Protein AF-A0A645G099-F1 (afdb_monomer_lite)

Sequence (89 aa):
MARDPKGAWLATLLNIFGDTTGLDAKPVPTAGSTTAKLMPNAINFGPAMPGKKYTAHNALEYKEVPDLQADLQMFTEMLVRIGNLQQMQ

Foldseek 3Di:
DDADQDWPLQVQLQVLCCVLPVDRRDDDDDPDDDCLVVDHSGDDHDQDDPPDDDQPPDPDRDDDPVSVVSRVSSVVSSCVVVVPDPDGD

Radius of gyration: 13.95 Å; chains: 1; bounding box: 31×28×32 Å

pLDDT: mean 89.56, std 9.27, range [48.69, 97.88]

Organism: NCBI:txid1076179

Secondary structure (DSSP, 8-state):
------SHHHHHHHHHHHHHH-S-------SS--GGGGSTT----SSPPTTPPP-TTSTT----HHHHHHHHHHHHHHHHHHHT-S---

Structure (mmCIF, N/CA/C/O backbone):
data_AF-A0A645G099-F1
#
_entry.id   AF-A0A645G099-F1
#
loop_
_atom_site.group_PDB
_atom_site.id
_atom_site.type_symbol
_atom_site.label_atom_id
_atom_site.label_alt_id
_atom_site.label_comp_id
_atom_site.label_asym_id
_atom_site.label_entity_id
_atom_site.label_seq_id
_atom_site.pdbx_PDB_ins_code
_atom_site.Cartn_x
_atom_site.Cartn_y
_atom_site.Cartn_z
_atom_site.occupancy
_atom_site.B_iso_or_equiv
_atom_site.auth_seq_id
_atom_site.auth_comp_id
_atom_site.auth_asym_id
_atom_site.auth_atom_id
_atom_site.pdbx_PDB_model_num
ATOM 1 N N . MET A 1 1 ? 4.058 -18.833 8.987 1.00 48.69 1 MET A N 1
ATOM 2 C CA . MET A 1 1 ? 3.531 -18.609 10.351 1.00 48.69 1 MET A CA 1
ATOM 3 C C . MET A 1 1 ? 2.151 -17.994 10.174 1.00 48.69 1 MET A C 1
ATOM 5 O O . MET A 1 1 ? 2.083 -16.869 9.696 1.00 48.69 1 MET A O 1
ATOM 9 N N . ALA A 1 2 ? 1.078 -18.759 10.388 1.00 50.38 2 ALA A N 1
ATOM 10 C CA . ALA A 1 2 ? -0.281 -18.249 10.220 1.00 50.38 2 ALA A CA 1
ATOM 11 C C . ALA A 1 2 ? -0.536 -17.209 11.315 1.00 50.38 2 ALA A C 1
ATOM 13 O O . ALA A 1 2 ? -0.564 -17.539 12.498 1.00 50.38 2 ALA A O 1
ATOM 14 N N . ARG A 1 3 ? -0.607 -15.942 10.918 1.00 65.62 3 ARG A N 1
ATOM 15 C CA . ARG A 1 3 ? -1.024 -14.844 11.782 1.00 65.62 3 ARG A CA 1
ATOM 16 C C . ARG A 1 3 ? -2.467 -14.551 11.424 1.00 65.62 3 ARG A C 1
ATOM 18 O O . ARG A 1 3 ? -2.765 -14.421 10.242 1.00 65.62 3 ARG A O 1
ATOM 25 N N . ASP A 1 4 ? -3.320 -14.456 12.432 1.00 69.81 4 ASP A N 1
ATOM 26 C CA . ASP A 1 4 ? -4.734 -14.105 12.294 1.00 69.81 4 ASP A CA 1
ATOM 27 C C . ASP A 1 4 ? -4.945 -12.707 12.906 1.00 69.81 4 ASP A C 1
ATOM 29 O O . ASP A 1 4 ? -5.457 -12.593 14.023 1.00 69.81 4 ASP A O 1
ATOM 33 N N . PRO A 1 5 ? -4.409 -11.639 12.272 1.00 73.75 5 PRO A N 1
ATOM 34 C CA . PRO A 1 5 ? -4.589 -10.284 12.767 1.00 73.75 5 PRO A CA 1
ATOM 35 C C . PRO A 1 5 ? -6.079 -9.934 12.763 1.00 73.75 5 PRO A C 1
ATOM 37 O O . PRO A 1 5 ? -6.777 -10.140 11.775 1.00 73.75 5 PRO A O 1
ATOM 40 N N . LYS A 1 6 ? -6.556 -9.382 13.878 1.00 76.31 6 LYS A N 1
ATOM 41 C CA . LYS A 1 6 ? -7.931 -8.899 14.049 1.00 76.31 6 LYS A CA 1
ATOM 42 C C . LYS A 1 6 ? -7.893 -7.468 14.563 1.00 76.31 6 LYS A C 1
ATOM 44 O O . LYS A 1 6 ? -6.976 -7.103 15.306 1.00 76.31 6 LYS A O 1
ATOM 49 N N . GLY A 1 7 ? -8.874 -6.675 14.149 1.00 85.50 7 GLY A N 1
ATOM 50 C CA . GLY A 1 7 ? -9.043 -5.289 14.575 1.00 85.50 7 GLY A CA 1
ATOM 51 C C . GLY A 1 7 ? -9.516 -4.376 13.450 1.00 85.50 7 GLY A C 1
ATOM 52 O O . GLY A 1 7 ? -9.372 -4.691 12.264 1.00 85.50 7 GLY A O 1
ATOM 53 N N . ALA A 1 8 ? -10.054 -3.222 13.837 1.00 91.50 8 ALA A N 1
ATOM 54 C CA . ALA A 1 8 ? -10.539 -2.201 12.912 1.00 91.50 8 ALA A CA 1
ATOM 55 C C . ALA A 1 8 ? -9.433 -1.698 11.968 1.00 91.50 8 ALA A C 1
ATOM 57 O O . ALA A 1 8 ? -9.700 -1.385 10.805 1.00 91.50 8 ALA A O 1
ATOM 58 N N . TRP A 1 9 ? -8.177 -1.690 12.428 1.00 92.75 9 TRP A N 1
ATOM 59 C CA . TRP A 1 9 ? -7.028 -1.294 11.612 1.00 92.75 9 TRP A CA 1
ATOM 60 C C . TRP A 1 9 ? -6.827 -2.203 10.388 1.00 92.75 9 TRP A C 1
ATOM 62 O O . TRP A 1 9 ? -6.497 -1.704 9.315 1.00 92.75 9 TRP A O 1
ATOM 72 N N . LEU A 1 10 ? -7.071 -3.516 10.500 1.00 93.12 10 LEU A N 1
ATOM 73 C CA . LEU A 1 10 ? -6.893 -4.441 9.376 1.00 93.12 10 LEU A CA 1
ATOM 74 C C . LEU A 1 10 ? -7.953 -4.197 8.303 1.00 93.12 10 LEU A C 1
ATOM 76 O O . LEU A 1 10 ? -7.617 -4.073 7.128 1.00 93.12 10 LEU A O 1
ATOM 80 N N . ALA A 1 11 ? -9.219 -4.091 8.713 1.00 93.12 11 ALA A N 1
ATOM 81 C CA . ALA A 1 11 ? -10.310 -3.758 7.802 1.00 93.12 11 ALA A CA 1
ATOM 82 C C . ALA A 1 11 ? -10.064 -2.403 7.122 1.00 93.12 11 ALA A C 1
ATOM 84 O O . ALA A 1 11 ? -10.275 -2.268 5.923 1.00 93.12 11 ALA A O 1
ATOM 85 N N . THR A 1 12 ? -9.529 -1.427 7.860 1.00 96.06 12 THR A N 1
ATOM 86 C CA . THR A 1 12 ? -9.162 -0.113 7.314 1.00 96.06 12 THR A CA 1
ATOM 87 C C . THR A 1 12 ? -8.110 -0.232 6.211 1.00 96.06 12 THR A C 1
ATOM 89 O O . THR A 1 12 ? -8.284 0.357 5.149 1.00 96.06 12 THR A O 1
ATOM 92 N N . LEU A 1 13 ? -7.051 -1.022 6.415 1.00 95.75 13 LEU A N 1
ATOM 93 C CA . LEU A 1 13 ? -6.015 -1.245 5.398 1.00 95.75 13 LEU A CA 1
ATOM 94 C C . LEU A 1 13 ? -6.549 -1.965 4.155 1.00 95.75 13 LEU A C 1
ATOM 96 O O . LEU A 1 13 ? -6.205 -1.594 3.034 1.00 95.75 13 LEU A O 1
ATOM 100 N N . LEU A 1 14 ? -7.406 -2.971 4.343 1.00 95.06 14 LEU A N 1
ATOM 101 C CA . LEU A 1 14 ? -8.050 -3.671 3.231 1.00 95.06 14 LEU A CA 1
ATOM 102 C C . LEU A 1 14 ? -8.968 -2.728 2.443 1.00 95.06 14 LEU A C 1
ATOM 104 O O . LEU A 1 14 ? -8.885 -2.692 1.220 1.00 95.06 14 LEU A O 1
ATOM 108 N N . ASN A 1 15 ? -9.763 -1.903 3.128 1.00 96.44 15 ASN A N 1
ATOM 109 C CA . ASN A 1 15 ? -10.613 -0.907 2.479 1.00 96.44 15 ASN A CA 1
ATOM 110 C C . ASN A 1 15 ? -9.781 0.113 1.696 1.00 96.44 15 ASN A C 1
ATOM 112 O O . ASN A 1 15 ? -10.107 0.389 0.554 1.00 96.44 15 ASN A O 1
ATOM 116 N N . ILE A 1 16 ? -8.668 0.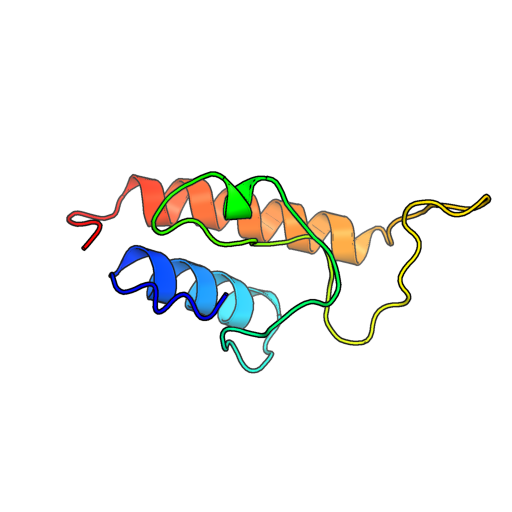612 2.249 1.00 97.44 16 ILE A N 1
ATOM 117 C CA . ILE A 1 16 ? -7.765 1.519 1.518 1.00 97.44 16 ILE A CA 1
ATOM 118 C C . ILE A 1 16 ? -7.278 0.877 0.215 1.00 97.44 16 ILE A C 1
ATOM 120 O O . ILE A 1 16 ? -7.300 1.523 -0.832 1.00 97.44 16 ILE A O 1
ATOM 124 N N . PHE A 1 17 ? -6.852 -0.389 0.262 1.00 96.62 17 PHE A N 1
ATOM 125 C CA . PHE A 1 17 ? -6.424 -1.107 -0.937 1.00 96.62 17 PHE A CA 1
ATOM 126 C C . PHE A 1 17 ? -7.568 -1.267 -1.949 1.00 96.62 17 PHE A C 1
ATOM 128 O O . PHE A 1 17 ? -7.383 -0.958 -3.126 1.00 96.62 17 PHE A O 1
ATOM 135 N N . GLY A 1 18 ? -8.745 -1.714 -1.500 1.00 96.38 18 GLY A N 1
ATOM 136 C CA . GLY A 1 18 ? -9.920 -1.905 -2.353 1.00 96.38 18 GLY A CA 1
ATOM 137 C C . GLY A 1 18 ? -10.401 -0.600 -2.988 1.00 96.38 18 GLY A C 1
ATOM 138 O O . GLY A 1 18 ? -10.558 -0.539 -4.203 1.00 96.38 18 GLY A O 1
ATOM 139 N N . ASP A 1 19 ? -10.535 0.463 -2.195 1.00 97.12 19 ASP A N 1
ATOM 140 C CA . ASP A 1 19 ? -10.940 1.798 -2.647 1.00 97.12 19 ASP A CA 1
ATOM 141 C C . ASP A 1 19 ? -9.949 2.374 -3.674 1.00 97.12 19 ASP A C 1
ATOM 143 O O . ASP A 1 19 ? -10.358 2.996 -4.652 1.00 97.12 19 ASP A O 1
ATOM 147 N N . THR A 1 20 ? -8.641 2.164 -3.470 1.00 95.94 20 THR A N 1
ATOM 148 C CA . THR A 1 20 ? -7.599 2.728 -4.348 1.00 95.94 20 THR A CA 1
ATOM 149 C C . THR A 1 20 ? -7.451 1.950 -5.655 1.00 95.94 20 THR A C 1
ATOM 151 O O . THR A 1 20 ? -7.173 2.538 -6.698 1.00 95.94 20 THR A O 1
ATOM 154 N N . THR A 1 21 ? -7.593 0.623 -5.614 1.00 93.88 21 THR A N 1
ATOM 155 C CA . THR A 1 21 ? -7.264 -0.251 -6.756 1.00 93.88 21 THR A CA 1
ATOM 156 C C . THR A 1 21 ? -8.484 -0.807 -7.487 1.00 93.88 21 THR A C 1
ATOM 158 O O . THR A 1 21 ? -8.353 -1.269 -8.618 1.00 93.88 21 THR A O 1
ATOM 161 N N . GLY A 1 22 ? -9.659 -0.804 -6.852 1.00 95.00 22 GLY A N 1
ATOM 162 C CA . GLY A 1 22 ? -10.858 -1.493 -7.335 1.00 95.00 22 GLY A CA 1
ATOM 163 C C . GLY A 1 22 ? -10.758 -3.026 -7.310 1.00 95.00 22 GLY A C 1
ATOM 164 O O . GLY A 1 22 ? -11.615 -3.699 -7.881 1.00 95.00 22 GLY A O 1
ATOM 165 N N . LEU A 1 23 ? -9.713 -3.592 -6.695 1.00 93.75 23 LEU A N 1
ATOM 166 C CA . LEU A 1 23 ? -9.472 -5.035 -6.631 1.00 93.75 23 LEU A CA 1
ATOM 167 C C . LEU A 1 23 ? -10.051 -5.662 -5.353 1.00 93.75 23 LEU A C 1
ATOM 169 O O . LEU A 1 23 ? -10.276 -4.988 -4.350 1.00 93.75 23 LEU A O 1
ATOM 173 N N . ASP A 1 24 ? -10.238 -6.986 -5.380 1.00 92.88 24 ASP A N 1
ATOM 174 C CA . ASP A 1 24 ? -10.653 -7.771 -4.210 1.00 92.88 24 ASP A CA 1
ATOM 175 C C . ASP A 1 24 ? -9.621 -7.653 -3.073 1.00 92.88 24 ASP A C 1
ATOM 177 O O . ASP A 1 24 ? -8.471 -8.092 -3.199 1.00 92.88 24 ASP A O 1
ATOM 181 N N . ALA A 1 25 ? -10.036 -7.050 -1.959 1.00 92.25 25 ALA A N 1
ATOM 182 C CA . ALA A 1 25 ? -9.178 -6.732 -0.829 1.00 92.25 25 ALA A CA 1
ATOM 183 C C . ALA A 1 25 ? -9.233 -7.832 0.235 1.00 92.25 25 ALA A C 1
ATOM 185 O O . ALA A 1 25 ? -10.059 -7.812 1.148 1.00 92.25 25 ALA A O 1
ATOM 186 N N . LYS A 1 26 ? -8.300 -8.783 0.152 1.00 90.38 26 LYS A N 1
ATOM 187 C CA . LYS A 1 26 ? -8.136 -9.838 1.158 1.00 90.38 26 LYS A CA 1
ATOM 188 C C . LYS A 1 26 ? -6.679 -10.016 1.574 1.00 90.38 26 L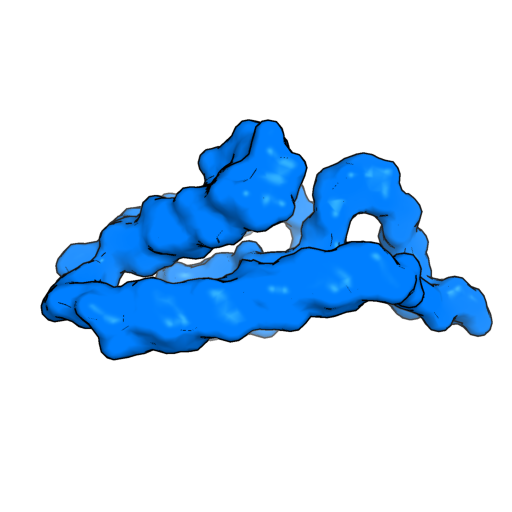YS A C 1
ATOM 190 O O . LYS A 1 26 ? -5.781 -9.799 0.759 1.00 90.38 26 LYS A O 1
ATOM 195 N N . PRO A 1 27 ? -6.415 -10.461 2.815 1.00 88.88 27 PRO A N 1
ATOM 196 C CA . PRO A 1 27 ? -5.075 -10.865 3.211 1.00 88.88 27 PRO A CA 1
ATOM 197 C C . PRO A 1 27 ? -4.567 -11.994 2.311 1.00 88.88 27 PRO A C 1
ATOM 199 O O . PRO A 1 27 ? -5.270 -12.979 2.076 1.00 88.88 27 PRO A O 1
ATOM 202 N N . VAL A 1 28 ? -3.328 -11.872 1.838 1.00 87.25 28 VAL A N 1
ATOM 203 C CA . VAL A 1 28 ? -2.670 -12.895 1.019 1.00 87.25 28 VAL A CA 1
ATOM 204 C C . VAL A 1 28 ? -1.321 -13.290 1.620 1.00 87.25 28 VAL A C 1
ATOM 206 O O . VAL A 1 28 ? -0.630 -12.446 2.199 1.00 87.25 28 VAL A O 1
ATOM 209 N N . PRO A 1 29 ? -0.910 -14.564 1.495 1.00 84.56 29 PRO A N 1
ATOM 210 C CA . PRO A 1 29 ? 0.455 -14.953 1.804 1.00 84.56 29 PRO A CA 1
ATOM 211 C C . PRO A 1 29 ? 1.408 -14.414 0.730 1.00 84.56 29 PRO A C 1
ATOM 213 O O . PRO A 1 29 ? 1.075 -14.360 -0.451 1.00 84.56 29 PRO A O 1
ATOM 216 N N . THR A 1 30 ? 2.627 -14.066 1.134 1.00 79.88 30 THR A N 1
ATOM 217 C CA . THR A 1 30 ? 3.730 -13.753 0.217 1.00 79.88 30 THR A CA 1
ATOM 218 C C . THR A 1 30 ? 4.882 -14.725 0.451 1.00 79.88 30 THR A C 1
ATOM 220 O O . THR A 1 30 ? 5.091 -15.183 1.576 1.00 79.88 30 THR A O 1
ATOM 223 N N . ALA A 1 31 ? 5.623 -15.053 -0.610 1.00 76.19 31 ALA A N 1
ATOM 224 C CA . ALA A 1 31 ? 6.853 -15.840 -0.513 1.00 76.19 31 ALA A CA 1
ATOM 225 C C . ALA A 1 31 ? 8.023 -15.017 0.062 1.00 76.19 31 ALA A C 1
ATOM 227 O O . ALA A 1 31 ? 8.995 -15.581 0.562 1.00 76.19 31 ALA A O 1
ATOM 228 N N . GLY A 1 32 ? 7.929 -13.683 0.001 1.00 79.31 32 GLY A N 1
ATOM 229 C CA . GLY A 1 32 ? 8.922 -12.772 0.561 1.00 79.31 32 GLY A CA 1
ATOM 230 C C . GLY A 1 32 ? 8.847 -12.672 2.086 1.00 79.31 32 GLY A C 1
ATOM 231 O O . GLY A 1 32 ? 7.820 -12.932 2.710 1.00 79.31 32 GLY A O 1
ATOM 232 N N . SER A 1 33 ? 9.949 -12.250 2.704 1.00 85.75 33 SER A N 1
ATOM 233 C CA . SER A 1 33 ? 10.006 -11.939 4.134 1.00 85.75 33 SER A CA 1
ATOM 234 C C . SER A 1 33 ? 10.047 -10.428 4.334 1.00 85.75 33 SER A C 1
ATOM 236 O O . SER A 1 33 ? 10.721 -9.723 3.593 1.00 85.75 33 SER A O 1
ATOM 238 N N . THR A 1 34 ? 9.421 -9.939 5.402 1.00 88.75 34 THR A N 1
ATOM 239 C CA . THR A 1 34 ? 9.557 -8.546 5.853 1.00 88.75 34 THR A CA 1
ATOM 240 C C . THR A 1 34 ? 9.888 -8.496 7.341 1.00 88.75 34 THR A C 1
ATOM 242 O O . THR A 1 34 ? 9.806 -9.511 8.042 1.00 88.75 34 THR A O 1
ATOM 245 N N . THR A 1 35 ? 10.255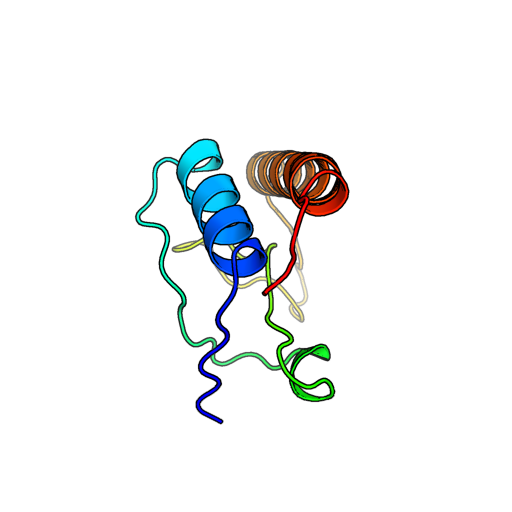 -7.318 7.842 1.00 90.00 35 THR A N 1
ATOM 246 C CA . THR A 1 35 ? 10.470 -7.077 9.278 1.00 90.00 35 THR A CA 1
ATOM 247 C C . THR A 1 35 ? 9.190 -7.230 10.097 1.00 90.00 35 THR A C 1
ATOM 249 O O . THR A 1 35 ? 9.281 -7.491 11.294 1.00 90.00 35 THR A O 1
ATOM 252 N N . ALA A 1 36 ? 8.002 -7.195 9.474 1.00 88.81 36 ALA A N 1
ATOM 253 C CA . ALA A 1 36 ? 6.732 -7.446 10.155 1.00 88.81 36 ALA A CA 1
ATOM 254 C C . ALA A 1 36 ? 6.744 -8.789 10.900 1.00 88.81 36 ALA A C 1
ATOM 256 O O . ALA A 1 36 ? 6.188 -8.894 11.992 1.00 88.81 36 ALA A O 1
ATOM 257 N N . LYS A 1 37 ? 7.464 -9.802 10.386 1.00 86.81 37 LYS A N 1
ATOM 258 C CA . LYS A 1 37 ? 7.610 -11.107 11.053 1.00 86.81 37 LYS A CA 1
ATOM 259 C C . LYS A 1 37 ? 8.239 -11.032 12.452 1.00 86.81 37 LYS A C 1
ATOM 261 O O . LYS A 1 37 ? 8.123 -11.986 13.211 1.00 86.81 37 LYS A O 1
ATOM 266 N N . LEU A 1 38 ? 8.904 -9.933 12.792 1.00 90.12 38 LEU A N 1
ATOM 267 C CA . LEU A 1 38 ? 9.567 -9.746 14.082 1.00 90.12 38 LEU A CA 1
ATOM 268 C C . LEU A 1 38 ? 8.641 -9.139 15.144 1.00 90.12 38 LEU A C 1
ATOM 270 O O . LEU A 1 38 ? 8.998 -9.130 16.314 1.00 90.12 38 LEU A O 1
ATOM 274 N N . MET A 1 39 ? 7.455 -8.660 14.758 1.00 84.62 39 MET A N 1
ATOM 275 C CA . MET A 1 39 ? 6.506 -8.009 15.664 1.00 84.62 39 MET A CA 1
ATOM 276 C C . MET A 1 39 ? 5.191 -8.800 15.764 1.00 84.62 39 MET A C 1
ATOM 278 O O . MET A 1 39 ? 4.738 -9.355 14.752 1.00 84.62 39 MET A O 1
ATOM 282 N N . PRO A 1 40 ? 4.559 -8.868 16.952 1.00 81.44 40 PRO A N 1
ATOM 283 C CA . PRO A 1 40 ? 3.216 -9.423 17.095 1.00 81.44 40 PRO A CA 1
ATOM 284 C C . PRO A 1 40 ? 2.199 -8.536 16.365 1.00 81.44 40 PRO A C 1
ATOM 286 O O . PRO A 1 40 ? 2.355 -7.320 16.318 1.00 81.44 40 PRO A O 1
ATOM 289 N N . ASN A 1 41 ? 1.163 -9.146 15.781 1.00 80.94 41 ASN A N 1
ATOM 290 C CA . ASN A 1 41 ? 0.068 -8.458 15.075 1.00 80.94 41 ASN A CA 1
ATOM 291 C C . ASN A 1 41 ? 0.480 -7.526 13.917 1.00 80.94 41 ASN A C 1
ATOM 293 O O . ASN A 1 41 ? -0.354 -6.789 13.405 1.00 80.94 41 ASN A O 1
ATOM 297 N N . ALA A 1 42 ? 1.731 -7.585 13.457 1.00 86.06 42 ALA A N 1
ATOM 298 C CA . ALA A 1 42 ? 2.189 -6.823 12.304 1.00 86.06 42 ALA A CA 1
ATOM 299 C C . ALA A 1 42 ? 1.953 -7.580 10.992 1.00 86.06 42 ALA A C 1
ATOM 301 O O . ALA A 1 42 ? 2.146 -8.803 10.909 1.00 86.06 42 ALA A O 1
ATOM 302 N N . ILE A 1 43 ? 1.609 -6.816 9.956 1.00 88.06 43 ILE A N 1
ATOM 303 C CA . ILE A 1 43 ? 1.457 -7.276 8.574 1.00 88.06 43 ILE A CA 1
ATOM 304 C C . ILE A 1 43 ? 2.392 -6.502 7.644 1.00 88.06 43 ILE A C 1
ATOM 306 O O . ILE A 1 43 ? 2.990 -5.500 8.031 1.00 88.06 43 ILE A O 1
ATOM 310 N N . ASN A 1 44 ? 2.493 -6.969 6.403 1.00 89.94 44 ASN A N 1
ATOM 311 C CA . ASN A 1 44 ? 3.036 -6.178 5.308 1.00 89.94 44 ASN A CA 1
ATOM 312 C C . ASN A 1 44 ? 1.891 -5.467 4.567 1.00 89.94 44 ASN A C 1
ATOM 314 O O . ASN A 1 44 ? 0.879 -6.107 4.287 1.00 89.94 44 ASN A O 1
ATOM 318 N N . PHE A 1 45 ? 2.068 -4.192 4.222 1.00 91.06 45 PHE A N 1
ATOM 319 C CA . PHE A 1 45 ? 1.111 -3.394 3.449 1.00 91.06 45 PHE A CA 1
ATOM 320 C C . PHE A 1 45 ? 1.868 -2.524 2.426 1.00 91.06 45 PHE A C 1
ATOM 322 O O . PHE A 1 45 ? 2.837 -1.863 2.796 1.00 91.06 45 PHE A O 1
ATOM 329 N N . GLY A 1 46 ? 1.459 -2.558 1.150 1.00 79.69 46 GLY A N 1
ATOM 330 C CA . GLY A 1 46 ? 2.162 -1.929 0.013 1.00 79.69 46 GLY A CA 1
ATOM 331 C C . GLY A 1 46 ? 3.253 -2.823 -0.608 1.00 79.69 46 GLY A C 1
ATOM 332 O O . GLY A 1 46 ? 3.223 -4.050 -0.468 1.00 79.69 46 GLY A O 1
ATOM 333 N N . PRO A 1 47 ? 4.289 -2.244 -1.239 1.00 71.38 47 PRO A N 1
ATOM 334 C CA . PRO A 1 47 ? 4.270 -1.601 -2.560 1.00 71.38 47 PRO A CA 1
ATOM 335 C C . PRO A 1 47 ? 4.088 -2.579 -3.744 1.00 71.38 47 PRO A C 1
ATOM 337 O O . PRO A 1 47 ? 4.095 -2.183 -4.912 1.00 71.38 47 PRO A O 1
ATOM 340 N N . ALA A 1 48 ? 4.024 -3.884 -3.474 1.00 83.25 48 ALA A N 1
ATOM 341 C CA . ALA A 1 48 ? 3.883 -4.890 -4.515 1.00 83.25 48 ALA A CA 1
ATOM 342 C C . ALA A 1 48 ? 2.414 -4.988 -4.942 1.00 83.25 48 ALA A C 1
ATOM 344 O O . ALA A 1 48 ? 1.559 -5.368 -4.143 1.00 83.25 48 ALA A O 1
ATOM 345 N N . MET A 1 49 ? 2.132 -4.673 -6.205 1.00 88.94 49 MET A N 1
ATOM 346 C CA . MET A 1 49 ? 0.786 -4.783 -6.765 1.00 88.94 49 MET A CA 1
ATOM 347 C C . MET A 1 49 ? 0.535 -6.189 -7.333 1.00 88.94 49 MET A C 1
ATOM 349 O O . MET A 1 49 ? 1.441 -6.773 -7.943 1.00 88.94 49 MET A O 1
ATOM 353 N N . PRO A 1 50 ? -0.682 -6.750 -7.181 1.00 88.88 50 PRO A N 1
ATOM 354 C CA . PRO A 1 50 ? -1.033 -8.034 -7.779 1.00 88.88 50 PRO A CA 1
ATOM 355 C C . PRO A 1 50 ? -0.794 -8.054 -9.293 1.00 88.88 50 PRO A C 1
ATOM 357 O O . PRO A 1 50 ? -1.113 -7.104 -10.002 1.00 88.88 50 PRO A O 1
ATOM 360 N N . GLY A 1 51 ? -0.226 -9.151 -9.798 1.00 88.12 51 GLY A N 1
ATOM 361 C CA . GLY A 1 51 ? 0.023 -9.339 -11.231 1.00 88.12 51 GLY A CA 1
ATOM 362 C C . GLY A 1 51 ? 1.198 -8.542 -11.810 1.00 88.12 51 GLY A C 1
ATOM 363 O O . GLY A 1 51 ? 1.539 -8.750 -12.974 1.00 88.12 51 GLY A O 1
ATOM 364 N N . LYS A 1 52 ? 1.862 -7.675 -11.033 1.00 90.06 52 LYS A N 1
ATOM 365 C CA . LYS A 1 52 ? 3.082 -6.991 -11.482 1.00 90.06 52 LYS A CA 1
ATOM 366 C C . LYS A 1 52 ? 4.304 -7.898 -11.385 1.00 90.06 52 LYS A C 1
ATOM 368 O O . LYS A 1 52 ? 4.418 -8.752 -10.503 1.00 90.06 52 LYS A O 1
ATOM 373 N N . LYS A 1 53 ? 5.255 -7.676 -12.293 1.00 90.50 53 LYS A N 1
ATOM 374 C CA . LYS A 1 53 ? 6.560 -8.341 -12.268 1.00 90.50 53 LYS A CA 1
ATOM 375 C C . LYS A 1 53 ? 7.311 -7.960 -10.990 1.00 90.50 53 LYS A C 1
ATOM 377 O O . LYS A 1 53 ? 7.417 -6.785 -10.656 1.00 90.50 53 LYS A O 1
ATOM 382 N N . TYR A 1 54 ? 7.898 -8.949 -10.326 1.00 89.25 54 TYR A N 1
ATOM 383 C CA . TYR A 1 54 ? 8.834 -8.705 -9.234 1.00 89.25 54 TYR A CA 1
ATOM 384 C C . TYR A 1 54 ? 10.176 -8.210 -9.790 1.00 89.25 54 TYR A C 1
ATOM 386 O O . TYR A 1 54 ? 10.832 -8.916 -10.558 1.00 89.25 54 TYR A O 1
ATOM 394 N N . THR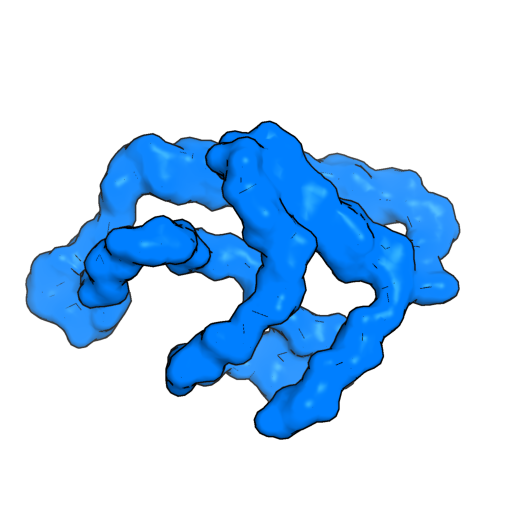 A 1 55 ? 10.563 -6.988 -9.430 1.00 92.69 55 THR A N 1
ATOM 395 C CA . THR A 1 55 ? 11.778 -6.321 -9.931 1.00 92.69 55 THR A CA 1
ATOM 396 C C . THR A 1 55 ? 12.855 -6.144 -8.865 1.00 92.69 55 THR A C 1
ATOM 398 O O . THR A 1 55 ? 14.020 -6.007 -9.233 1.00 92.69 55 THR A O 1
ATOM 401 N N . ALA A 1 56 ? 12.501 -6.200 -7.578 1.00 90.88 56 ALA A N 1
ATOM 402 C CA . ALA A 1 56 ? 13.443 -6.001 -6.479 1.00 90.88 56 ALA A CA 1
ATOM 403 C C . ALA A 1 56 ? 14.606 -7.009 -6.511 1.00 90.88 56 ALA A C 1
ATOM 405 O O . ALA A 1 56 ? 14.422 -8.168 -6.892 1.00 90.88 56 ALA A O 1
ATOM 406 N N . HIS A 1 57 ? 15.796 -6.557 -6.108 1.00 93.00 57 HIS A N 1
ATOM 407 C CA . HIS A 1 57 ? 17.038 -7.343 -6.081 1.00 93.00 57 HIS A CA 1
ATOM 408 C C . HIS A 1 57 ? 17.522 -7.849 -7.454 1.00 93.00 57 HIS A C 1
ATOM 410 O O . HIS A 1 57 ? 18.244 -8.843 -7.527 1.00 93.00 57 HIS A O 1
ATOM 416 N N . ASN A 1 58 ? 17.164 -7.164 -8.546 1.00 92.94 58 ASN A N 1
ATOM 417 C CA . ASN A 1 58 ? 17.660 -7.458 -9.895 1.00 92.94 58 ASN A CA 1
ATOM 418 C C . ASN A 1 58 ? 18.488 -6.294 -10.463 1.00 92.94 58 ASN A C 1
ATOM 420 O O . ASN A 1 58 ? 18.359 -5.155 -10.027 1.00 92.94 58 ASN A O 1
ATOM 424 N N . ALA A 1 59 ? 19.303 -6.563 -11.491 1.00 94.56 59 ALA A N 1
ATOM 425 C CA . ALA A 1 59 ? 20.208 -5.574 -12.100 1.00 94.56 59 ALA A CA 1
ATOM 426 C C . ALA A 1 59 ? 19.506 -4.331 -12.688 1.00 94.56 59 ALA A C 1
ATOM 428 O O . ALA A 1 59 ? 20.128 -3.283 -12.824 1.00 94.56 59 ALA A O 1
ATOM 429 N N . LEU A 1 60 ? 18.223 -4.452 -13.037 1.00 95.25 60 LEU A N 1
ATOM 430 C CA . LEU A 1 60 ? 17.379 -3.370 -13.550 1.00 95.25 60 LEU A CA 1
ATOM 431 C C . LEU A 1 60 ? 16.154 -3.215 -12.645 1.00 95.25 60 LEU A C 1
ATOM 433 O O . LEU A 1 60 ? 15.020 -3.362 -13.093 1.00 95.25 60 LEU A O 1
ATOM 437 N N . GLU A 1 61 ? 16.380 -3.026 -11.348 1.00 95.88 61 GLU A N 1
ATOM 438 C CA . GLU A 1 61 ? 15.309 -2.758 -10.391 1.00 95.88 61 GLU A CA 1
ATOM 439 C C . GLU A 1 61 ? 14.602 -1.438 -10.733 1.00 95.88 61 GLU A C 1
ATOM 441 O O . GLU A 1 61 ? 15.236 -0.404 -10.938 1.00 95.88 61 GLU A O 1
ATOM 446 N N . TYR A 1 62 ? 13.273 -1.479 -10.811 1.00 94.62 62 TYR A N 1
ATOM 447 C CA . TYR A 1 62 ? 12.439 -0.308 -11.061 1.00 94.62 62 TYR A CA 1
ATOM 448 C C . TYR A 1 62 ? 11.056 -0.483 -10.437 1.00 94.62 62 TYR A C 1
ATOM 450 O O . TYR A 1 62 ? 10.630 -1.599 -10.123 1.00 94.62 62 TYR A O 1
ATOM 458 N N . LYS A 1 63 ? 10.329 0.628 -10.335 1.00 94.19 63 LYS A N 1
ATOM 459 C CA . LYS A 1 63 ? 8.896 0.662 -10.053 1.00 94.19 63 LYS A CA 1
ATOM 460 C C . LYS A 1 63 ? 8.211 1.547 -11.088 1.00 94.19 63 LYS A C 1
ATOM 462 O O . LYS A 1 63 ? 8.758 2.575 -11.480 1.00 94.19 63 LYS A O 1
ATOM 467 N N . GLU A 1 64 ? 7.041 1.135 -11.563 1.00 94.56 64 GLU A N 1
ATOM 468 C CA . GLU A 1 64 ? 6.271 1.940 -12.509 1.00 94.56 64 GLU A CA 1
ATOM 469 C C . GLU A 1 64 ? 5.714 3.183 -11.804 1.00 94.56 64 GLU A C 1
ATOM 471 O O . GLU A 1 64 ? 5.259 3.109 -10.662 1.00 94.56 64 GLU A O 1
ATOM 476 N N . VAL A 1 65 ? 5.738 4.333 -12.483 1.00 96.25 65 VAL A N 1
ATOM 477 C CA . VAL A 1 65 ? 5.265 5.604 -11.908 1.00 96.25 65 VAL A CA 1
ATOM 478 C C . VAL A 1 65 ? 3.810 5.522 -11.412 1.00 96.25 65 VAL A C 1
ATOM 480 O O . VAL A 1 65 ? 3.569 5.970 -10.292 1.00 96.25 65 VAL A O 1
ATOM 483 N N . PRO A 1 66 ? 2.855 4.906 -12.141 1.00 94.38 66 PRO A N 1
ATOM 484 C CA . PRO A 1 66 ? 1.490 4.743 -11.638 1.00 94.38 66 PRO A CA 1
ATOM 485 C C . PRO A 1 66 ? 1.415 3.911 -10.352 1.00 94.38 66 PRO A C 1
ATOM 487 O O . PRO A 1 66 ? 0.679 4.264 -9.434 1.00 94.38 66 PRO A O 1
ATOM 490 N N . ASP A 1 67 ? 2.222 2.851 -10.239 1.00 94.25 67 ASP A N 1
ATOM 491 C CA . ASP A 1 67 ? 2.261 2.025 -9.028 1.00 94.25 67 ASP A CA 1
ATOM 492 C C . ASP A 1 67 ? 2.872 2.803 -7.853 1.00 94.25 67 ASP A C 1
ATOM 494 O O . ASP A 1 67 ? 2.489 2.595 -6.705 1.00 94.25 67 ASP A O 1
ATOM 498 N N . LEU A 1 68 ? 3.836 3.695 -8.116 1.00 95.12 68 LEU A N 1
ATOM 499 C CA . LEU A 1 68 ? 4.404 4.575 -7.091 1.00 95.12 68 LEU A CA 1
ATOM 500 C C . LEU A 1 68 ? 3.371 5.600 -6.614 1.00 95.12 68 LEU A C 1
ATOM 502 O O . LEU A 1 68 ? 3.265 5.848 -5.418 1.00 95.12 68 LEU A O 1
ATOM 506 N N . GLN A 1 69 ? 2.587 6.169 -7.526 1.00 96.31 69 GLN A N 1
ATOM 507 C CA . GLN A 1 69 ? 1.506 7.091 -7.176 1.00 96.31 69 GLN A CA 1
ATOM 508 C C . GLN A 1 69 ? 0.408 6.397 -6.360 1.00 96.31 69 GLN A C 1
ATOM 510 O O . GLN A 1 69 ? -0.051 6.957 -5.366 1.00 96.31 69 GLN A O 1
ATOM 515 N N . ALA A 1 70 ? 0.035 5.169 -6.729 1.00 96.00 70 ALA A N 1
ATOM 516 C CA . ALA A 1 70 ? -0.928 4.374 -5.974 1.00 96.00 70 ALA A CA 1
ATOM 517 C C . ALA A 1 70 ? -0.426 4.050 -4.556 1.00 96.00 70 ALA A C 1
ATOM 519 O O . ALA A 1 70 ? -1.180 4.184 -3.595 1.00 96.00 70 ALA A O 1
ATOM 520 N N . ASP A 1 71 ? 0.852 3.692 -4.399 1.00 96.06 71 ASP A N 1
ATOM 521 C CA . ASP A 1 71 ? 1.449 3.489 -3.073 1.00 96.06 71 ASP A CA 1
ATOM 522 C C . ASP A 1 71 ? 1.399 4.754 -2.216 1.00 96.06 71 ASP A C 1
ATOM 524 O O . ASP A 1 71 ? 1.0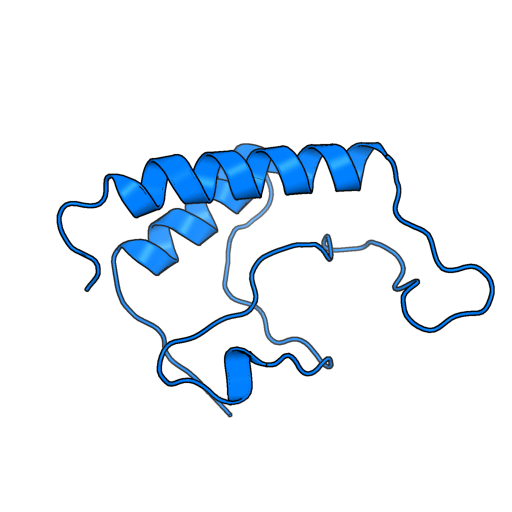30 4.689 -1.043 1.00 96.06 71 ASP A O 1
ATOM 528 N N . LEU A 1 72 ? 1.763 5.904 -2.794 1.00 96.56 72 LEU A N 1
ATOM 529 C CA . LEU A 1 72 ? 1.720 7.185 -2.091 1.00 96.56 72 LEU A CA 1
ATOM 530 C C . LEU A 1 72 ? 0.297 7.498 -1.623 1.00 96.56 72 LEU A C 1
ATOM 532 O O . LEU A 1 72 ? 0.112 7.824 -0.454 1.00 96.56 72 LEU A O 1
ATOM 536 N N . GLN A 1 73 ? -0.703 7.311 -2.490 1.00 97.31 73 GLN A N 1
ATOM 537 C CA . GLN A 1 73 ? -2.110 7.469 -2.127 1.00 97.31 73 GLN A CA 1
ATOM 538 C C . GLN A 1 73 ? -2.494 6.549 -0.960 1.00 97.31 73 GLN A C 1
ATOM 540 O O . GLN A 1 73 ? -3.015 7.023 0.049 1.00 97.31 73 GLN A O 1
ATOM 545 N N . MET A 1 74 ? -2.199 5.248 -1.055 1.00 97.69 74 MET A N 1
ATOM 546 C CA . MET A 1 74 ? -2.551 4.286 -0.006 1.00 97.69 74 MET A CA 1
ATOM 547 C C . MET A 1 74 ? -1.866 4.598 1.327 1.00 97.69 74 MET A C 1
ATOM 549 O O . MET A 1 74 ? -2.492 4.466 2.378 1.00 97.69 74 MET A O 1
ATOM 553 N N . PHE A 1 75 ? -0.600 5.026 1.322 1.00 96.81 75 PHE A N 1
ATOM 554 C CA . PHE A 1 75 ? 0.092 5.394 2.557 1.00 96.81 75 PHE A CA 1
ATOM 555 C C . PHE A 1 75 ? -0.426 6.701 3.155 1.00 96.81 75 PHE A C 1
ATOM 557 O O . PHE A 1 75 ? -0.554 6.790 4.376 1.00 96.81 75 PHE A O 1
ATOM 564 N N . THR A 1 76 ? -0.784 7.690 2.336 1.00 97.69 76 THR A N 1
ATOM 565 C CA . THR A 1 76 ? -1.443 8.907 2.824 1.00 97.69 76 THR A CA 1
ATOM 566 C C . THR A 1 76 ? -2.800 8.583 3.451 1.00 97.69 76 THR A C 1
ATOM 568 O O . THR A 1 76 ? -3.055 8.982 4.588 1.00 97.69 76 THR A O 1
ATOM 571 N N . GLU A 1 77 ? -3.637 7.797 2.773 1.00 97.75 77 GLU A N 1
ATOM 572 C CA . GLU A 1 77 ? -4.923 7.329 3.308 1.00 97.75 77 GLU A CA 1
ATOM 573 C C . GLU A 1 77 ? -4.739 6.521 4.595 1.00 97.75 77 GLU A C 1
ATOM 575 O O . GLU A 1 77 ? -5.481 6.713 5.553 1.00 97.75 77 GLU A O 1
ATOM 580 N N . MET A 1 78 ? -3.724 5.655 4.663 1.00 97.00 78 MET A N 1
ATOM 581 C CA . MET A 1 78 ? -3.398 4.896 5.870 1.00 97.00 78 MET A CA 1
ATOM 582 C C . MET A 1 78 ? -3.101 5.821 7.046 1.00 97.00 78 MET A C 1
ATOM 584 O O . MET A 1 78 ? -3.687 5.641 8.112 1.00 97.00 78 MET A O 1
ATOM 588 N N . LEU A 1 79 ? -2.214 6.804 6.868 1.00 96.94 79 LEU A N 1
ATOM 589 C CA . LEU A 1 79 ? -1.854 7.744 7.930 1.00 96.94 79 LEU A CA 1
ATOM 590 C C . LEU A 1 79 ? -3.081 8.505 8.442 1.00 96.94 79 LEU A C 1
ATOM 592 O O . LEU A 1 79 ? -3.254 8.644 9.651 1.00 96.94 79 LEU A O 1
ATOM 596 N N . VAL A 1 80 ? -3.957 8.942 7.534 1.00 97.88 80 VAL A N 1
ATOM 597 C CA . VAL A 1 80 ? -5.177 9.674 7.890 1.00 97.88 80 VAL A CA 1
ATOM 598 C C . VAL A 1 80 ? -6.203 8.757 8.557 1.00 97.88 80 VAL A C 1
ATOM 600 O O . VAL A 1 80 ? -6.679 9.065 9.646 1.00 97.88 80 VAL A O 1
ATOM 603 N N . ARG A 1 81 ? -6.564 7.630 7.940 1.00 97.19 81 ARG A N 1
ATOM 604 C CA . ARG A 1 81 ? -7.657 6.775 8.421 1.00 97.19 81 ARG A CA 1
ATOM 605 C C . ARG A 1 81 ? -7.277 6.026 9.690 1.00 97.19 81 ARG A C 1
ATOM 607 O O . ARG A 1 81 ? -8.057 6.043 10.634 1.00 97.19 81 ARG A O 1
ATOM 614 N N . ILE A 1 82 ? -6.081 5.431 9.752 1.00 95.44 82 ILE A N 1
ATOM 615 C CA . ILE A 1 82 ? -5.610 4.759 10.975 1.00 95.44 82 ILE A CA 1
ATOM 616 C C . ILE A 1 82 ? -5.384 5.779 12.088 1.00 95.44 82 ILE A C 1
ATOM 618 O O . ILE A 1 82 ? -5.802 5.533 13.215 1.00 95.44 82 ILE A O 1
ATOM 622 N N . GLY A 1 83 ? -4.781 6.933 11.780 1.00 95.44 83 GLY A N 1
ATOM 623 C CA . GLY A 1 83 ? -4.524 7.983 12.768 1.00 95.44 83 GLY A CA 1
ATOM 624 C C . GLY A 1 83 ? -5.789 8.553 13.419 1.00 95.44 83 GLY A C 1
ATOM 625 O O . GLY A 1 83 ? -5.709 9.091 14.518 1.00 95.44 83 GLY A O 1
ATOM 626 N N . ASN A 1 84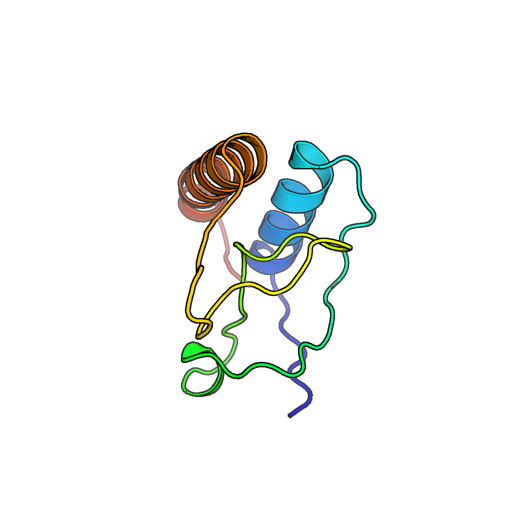 ? -6.950 8.401 12.774 1.00 96.31 84 ASN A N 1
ATOM 627 C CA . ASN A 1 84 ? -8.249 8.838 13.288 1.00 96.31 84 ASN A CA 1
ATOM 628 C C . ASN A 1 84 ? -9.136 7.690 13.814 1.00 96.31 84 ASN A C 1
ATOM 630 O O . ASN A 1 84 ? -10.289 7.933 14.186 1.00 96.31 84 ASN A O 1
ATOM 634 N N . LEU A 1 85 ? -8.645 6.445 13.862 1.00 95.44 85 LEU A N 1
ATOM 635 C CA . LEU A 1 85 ? -9.399 5.345 14.467 1.00 95.44 85 LEU A CA 1
ATOM 636 C C . LEU A 1 85 ? -9.591 5.595 15.967 1.00 95.44 85 LEU A C 1
ATOM 638 O O . LEU A 1 85 ? -8.631 5.789 16.706 1.00 95.44 85 LEU A O 1
ATOM 642 N N . GLN A 1 86 ? -10.840 5.515 16.427 1.00 94.31 86 GLN A N 1
ATOM 643 C CA . GLN A 1 86 ? -11.169 5.622 17.855 1.00 94.31 86 GLN A CA 1
ATOM 644 C C . GLN A 1 86 ? -10.664 4.409 18.652 1.00 94.31 86 GLN A C 1
ATOM 646 O O . GLN A 1 86 ? -10.358 4.518 19.836 1.00 94.31 86 GLN A O 1
ATOM 651 N N . GLN A 1 87 ? -10.571 3.249 17.996 1.00 90.38 87 GLN A N 1
ATOM 652 C CA . GLN A 1 87 ? -10.103 2.006 18.591 1.00 90.38 87 GLN A CA 1
ATOM 653 C C . GLN A 1 87 ? -9.364 1.160 17.549 1.00 90.38 87 GLN A C 1
ATOM 655 O O . GLN A 1 87 ? -9.813 1.018 16.412 1.00 90.38 87 GLN A O 1
ATOM 660 N N . MET A 1 88 ? -8.222 0.594 17.945 1.00 82.75 88 MET A N 1
ATOM 661 C CA . MET A 1 88 ? -7.392 -0.245 17.075 1.00 82.75 88 MET A CA 1
ATOM 662 C C . MET A 1 88 ? -7.922 -1.684 16.994 1.00 82.75 88 MET A C 1
ATOM 664 O O . MET A 1 88 ? -8.041 -2.240 15.899 1.00 82.75 88 MET A O 1
ATOM 668 N N . GLN A 1 89 ? -8.248 -2.284 18.142 1.00 77.31 89 GLN A N 1
ATOM 669 C CA . GLN A 1 89 ? -8.742 -3.658 18.292 1.00 77.31 89 GLN A CA 1
ATOM 670 C C . GLN A 1 89 ? -9.995 -3.698 19.147 1.00 77.31 89 GLN A C 1
ATOM 672 O O . GLN A 1 89 ? -9.992 -3.009 20.193 1.00 77.31 89 GLN A O 1
#